Protein AF-A0A4Y2QAH7-F1 (afdb_monomer_lite)

Sequence (103 aa):
MAYLAGVKKEDLRSLCEDLGLTVTSKISVIGIRDLIINDTNCDEEFTREHLKSIIQNRKSDYEQRMKEIESERAFELEKLRLSQPQQSATAHGLVVEKPTIEI

Secondary structure (DSSP, 8-state):
-GGGTT--HHHHHHHHHHTT----TT--HHHHHHHHHH-TT--HHHHHHHHHHHHHHHHHHHHHHHHHHHHHHHHHHHHHHHHS------------PPPP---

pLDDT: mean 86.91, std 17.57, range [42.56, 98.5]

Radius of gyration: 32.19 Å; chains: 1; bounding box: 54×34×104 Å

Organism: Araneus ventricosus (NCBI:txid182803)

Foldseek 3Di:
DCLLPPDDLVLLVVLCVVVVHDDDPPDDSVRSVVSQVPPPVHDPVVSSVSSVVSVVVVVVVVVVVVVVVVVVVVVVVVVVVVPDPPPPPPPPDPDDDDDDDDD

Structure (mmCIF, N/CA/C/O backbone):
data_AF-A0A4Y2QAH7-F1
#
_entry.id   AF-A0A4Y2QAH7-F1
#
loop_
_atom_site.group_PDB
_atom_site.id
_atom_site.type_symbol
_atom_site.label_atom_id
_atom_site.label_alt_id
_atom_site.label_comp_id
_atom_site.label_asym_id
_atom_site.label_entity_id
_atom_site.label_seq_id
_atom_site.pdbx_PDB_ins_code
_atom_site.Cartn_x
_atom_site.Cartn_y
_atom_site.Cartn_z
_atom_site.occupancy
_atom_site.B_iso_or_equiv
_atom_site.auth_seq_id
_atom_site.auth_comp_id
_atom_site.auth_asym_id
_atom_site.auth_atom_id
_atom_site.pdbx_PDB_model_num
ATOM 1 N N . MET A 1 1 ? 15.695 4.881 -7.667 1.00 67.38 1 MET A N 1
ATOM 2 C CA . MET A 1 1 ? 14.527 5.719 -7.318 1.00 67.38 1 MET A CA 1
ATOM 3 C C . MET A 1 1 ? 14.381 5.900 -5.812 1.00 67.38 1 MET A C 1
ATOM 5 O O . MET A 1 1 ? 14.132 4.929 -5.107 1.00 67.38 1 MET A O 1
ATOM 9 N N . ALA A 1 2 ? 14.561 7.124 -5.299 1.00 85.44 2 ALA A N 1
ATOM 10 C CA . ALA A 1 2 ? 14.576 7.399 -3.853 1.00 85.44 2 ALA A CA 1
ATOM 11 C C . ALA A 1 2 ? 13.215 7.190 -3.155 1.00 85.44 2 ALA A C 1
ATOM 13 O O . ALA A 1 2 ? 13.180 6.873 -1.971 1.00 85.44 2 ALA A O 1
ATOM 14 N N . TYR A 1 3 ? 12.097 7.317 -3.879 1.00 92.31 3 TYR A N 1
ATOM 15 C CA . TYR A 1 3 ? 10.747 7.258 -3.298 1.00 92.31 3 TYR A CA 1
ATOM 16 C C . TYR A 1 3 ? 10.306 5.858 -2.845 1.00 92.31 3 TYR A C 1
ATOM 18 O O . TYR A 1 3 ? 9.364 5.737 -2.070 1.00 92.31 3 TYR A O 1
ATOM 26 N N . LEU A 1 4 ? 10.998 4.804 -3.286 1.00 95.31 4 LEU A N 1
ATOM 27 C CA . LEU A 1 4 ? 10.743 3.424 -2.855 1.00 95.31 4 LEU A CA 1
ATOM 28 C C . LEU A 1 4 ? 11.464 3.073 -1.540 1.00 95.31 4 LEU A C 1
ATOM 30 O O . LEU A 1 4 ? 11.216 2.018 -0.941 1.00 95.31 4 LEU A O 1
ATOM 34 N N . ALA A 1 5 ? 12.396 3.921 -1.095 1.00 94.50 5 ALA A N 1
ATOM 35 C CA . ALA A 1 5 ? 13.177 3.693 0.111 1.00 94.50 5 ALA A CA 1
ATOM 36 C C . ALA A 1 5 ? 12.290 3.789 1.362 1.00 94.50 5 ALA A C 1
ATOM 38 O O . ALA A 1 5 ? 11.459 4.680 1.490 1.00 94.50 5 ALA A O 1
ATOM 39 N N . GLY A 1 6 ? 12.453 2.846 2.292 1.00 94.00 6 GLY A N 1
ATOM 40 C CA . GLY A 1 6 ? 11.687 2.816 3.547 1.00 94.00 6 GLY A CA 1
ATOM 41 C C . GLY A 1 6 ? 10.205 2.436 3.414 1.00 94.00 6 GLY A C 1
ATOM 42 O O . GLY A 1 6 ? 9.547 2.236 4.430 1.00 94.00 6 GLY A O 1
ATOM 43 N N . VAL A 1 7 ? 9.684 2.273 2.195 1.00 97.06 7 VAL A N 1
ATOM 44 C CA . VAL A 1 7 ? 8.297 1.848 1.966 1.00 97.06 7 VAL A CA 1
ATOM 45 C C . VAL A 1 7 ? 8.091 0.415 2.457 1.00 97.06 7 VAL A C 1
ATOM 47 O O . VAL A 1 7 ? 8.976 -0.439 2.302 1.00 97.06 7 VAL A O 1
ATOM 50 N N . LYS A 1 8 ? 6.927 0.148 3.066 1.00 97.38 8 LYS A N 1
ATOM 51 C CA . LYS A 1 8 ? 6.607 -1.180 3.589 1.00 97.38 8 LYS A CA 1
ATOM 52 C C . LYS A 1 8 ? 6.460 -2.185 2.449 1.00 97.38 8 LYS A C 1
ATOM 54 O O . LYS A 1 8 ? 5.973 -1.868 1.368 1.00 97.38 8 LYS A O 1
ATOM 59 N N . LYS A 1 9 ? 6.833 -3.438 2.722 1.00 96.81 9 LYS A N 1
ATOM 60 C CA . LYS A 1 9 ? 6.753 -4.535 1.744 1.00 96.81 9 LYS A CA 1
ATOM 61 C C . LYS A 1 9 ? 5.329 -4.752 1.213 1.00 96.81 9 LYS A C 1
ATOM 63 O O . LYS A 1 9 ? 5.183 -5.095 0.049 1.00 96.81 9 LYS A O 1
ATOM 68 N N . GLU A 1 10 ? 4.315 -4.573 2.058 1.00 96.56 10 GLU A N 1
ATOM 69 C CA . GLU A 1 10 ? 2.900 -4.692 1.677 1.00 96.56 10 GLU A CA 1
ATOM 70 C C . GLU A 1 10 ? 2.486 -3.638 0.642 1.00 96.56 10 GLU A C 1
ATOM 72 O O . GLU A 1 10 ? 1.943 -4.009 -0.390 1.00 96.56 10 GLU A O 1
ATOM 77 N N . ASP A 1 11 ? 2.860 -2.368 0.836 1.00 98.19 11 ASP A N 1
ATOM 78 C CA . ASP A 1 11 ? 2.518 -1.289 -0.104 1.00 98.19 11 ASP A CA 1
ATOM 79 C C . ASP A 1 11 ? 3.191 -1.508 -1.464 1.00 98.19 11 ASP A C 1
ATOM 81 O O . ASP A 1 11 ? 2.589 -1.301 -2.511 1.00 98.19 11 ASP A O 1
ATOM 85 N N . LEU A 1 12 ? 4.446 -1.973 -1.449 1.00 97.25 12 LEU A N 1
ATOM 86 C CA . LEU A 1 12 ? 5.176 -2.302 -2.673 1.00 97.25 12 LEU A CA 1
ATOM 87 C C . LEU A 1 12 ? 4.567 -3.505 -3.405 1.00 97.25 12 LEU A C 1
ATOM 89 O O . LEU A 1 12 ? 4.639 -3.567 -4.626 1.00 97.25 12 LEU A O 1
ATOM 93 N N . ARG A 1 13 ? 3.976 -4.464 -2.679 1.00 97.19 13 ARG A N 1
ATOM 94 C CA . ARG A 1 13 ? 3.260 -5.587 -3.298 1.00 97.19 13 ARG A CA 1
ATOM 95 C C . ARG A 1 13 ? 1.985 -5.132 -3.984 1.00 97.19 13 ARG A C 1
ATOM 97 O O . ARG A 1 13 ? 1.777 -5.545 -5.115 1.00 97.19 13 ARG A O 1
ATOM 104 N N . SER A 1 14 ? 1.193 -4.290 -3.325 1.00 97.31 14 SER A N 1
ATOM 105 C CA . SER A 1 14 ? -0.010 -3.704 -3.924 1.00 97.31 14 SER A CA 1
ATOM 106 C C . SER A 1 14 ? 0.334 -2.913 -5.182 1.00 97.31 14 SER A C 1
ATOM 108 O O . SER A 1 14 ? -0.275 -3.123 -6.219 1.00 97.31 14 SER A O 1
ATOM 110 N N . LEU A 1 15 ? 1.399 -2.106 -5.134 1.00 96.88 15 LEU A N 1
ATOM 111 C CA . LEU A 1 15 ? 1.886 -1.403 -6.318 1.00 96.88 15 LEU A CA 1
ATOM 112 C C . LEU A 1 15 ? 2.257 -2.374 -7.449 1.00 96.88 15 LEU A C 1
ATOM 114 O O . LEU A 1 15 ? 1.869 -2.157 -8.587 1.00 96.88 15 LEU A O 1
ATOM 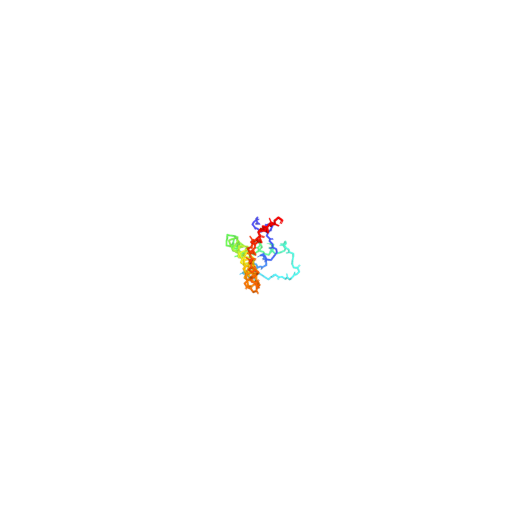118 N N . CYS A 1 16 ? 2.994 -3.450 -7.161 1.00 96.38 16 CYS A N 1
ATOM 119 C CA . CYS A 1 16 ? 3.314 -4.449 -8.180 1.00 96.38 16 CYS A CA 1
ATOM 120 C C . CYS A 1 16 ? 2.071 -5.133 -8.756 1.00 96.38 16 CYS A C 1
ATOM 122 O O . CYS A 1 16 ? 2.030 -5.352 -9.958 1.00 96.38 16 CYS A O 1
ATOM 124 N N . GLU A 1 17 ? 1.083 -5.465 -7.927 1.00 95.56 17 GLU A N 1
ATOM 125 C CA . GLU A 1 17 ? -0.185 -6.045 -8.377 1.00 95.56 17 GLU A CA 1
ATOM 126 C C . GLU A 1 17 ? -0.909 -5.106 -9.350 1.00 95.56 17 GLU A C 1
ATOM 128 O O . GLU A 1 17 ? -1.275 -5.534 -10.444 1.00 95.56 17 GLU A O 1
ATOM 133 N N . ASP A 1 18 ? -0.995 -3.817 -9.013 1.00 95.00 18 ASP A N 1
ATOM 134 C CA . ASP A 1 18 ? -1.613 -2.792 -9.860 1.00 95.00 18 ASP A CA 1
ATOM 135 C C . ASP A 1 18 ? -0.836 -2.553 -11.167 1.00 95.00 18 ASP A C 1
ATOM 137 O O . ASP A 1 18 ? -1.429 -2.271 -12.208 1.00 95.00 18 ASP A O 1
ATOM 141 N N . LEU A 1 19 ? 0.492 -2.708 -11.136 1.00 93.50 19 LEU A N 1
ATOM 142 C CA . LEU A 1 19 ? 1.362 -2.642 -12.316 1.00 93.50 19 LEU A CA 1
ATOM 143 C C . LEU A 1 19 ? 1.393 -3.956 -13.124 1.00 93.50 19 LEU A C 1
ATOM 145 O O . LEU A 1 19 ? 2.075 -4.034 -14.144 1.00 93.50 19 LEU A O 1
ATOM 149 N N . GLY A 1 20 ? 0.705 -5.015 -12.683 1.00 94.00 20 GLY A N 1
ATOM 150 C CA . GLY A 1 20 ? 0.744 -6.332 -13.332 1.00 94.00 20 GLY A CA 1
ATOM 151 C C . GLY A 1 20 ? 2.073 -7.087 -13.161 1.00 94.00 20 GLY A C 1
ATOM 152 O O . GLY A 1 20 ? 2.340 -8.064 -13.864 1.00 94.00 20 GLY A O 1
ATOM 153 N N . LEU A 1 21 ? 2.915 -6.668 -12.216 1.00 94.25 21 LEU A N 1
ATOM 154 C CA . LEU A 1 21 ? 4.184 -7.304 -11.879 1.00 94.25 21 LEU A CA 1
ATOM 155 C C . LEU A 1 21 ? 3.959 -8.474 -10.914 1.00 94.25 21 LEU A C 1
ATOM 157 O O . LEU A 1 21 ? 3.426 -8.332 -9.813 1.00 94.25 21 LEU A O 1
ATOM 161 N N . THR A 1 22 ? 4.435 -9.660 -11.292 1.00 93.50 22 THR A N 1
ATOM 162 C CA . THR A 1 22 ? 4.284 -10.856 -10.454 1.00 93.50 22 THR A CA 1
ATOM 163 C C . THR A 1 22 ? 5.240 -10.827 -9.262 1.00 93.50 22 THR A C 1
ATOM 165 O O . THR A 1 22 ? 6.460 -10.907 -9.412 1.00 93.50 22 THR A O 1
ATOM 168 N N . VAL A 1 23 ? 4.679 -10.813 -8.052 1.00 95.00 23 VAL A N 1
ATOM 169 C CA . VAL A 1 23 ? 5.432 -10.882 -6.796 1.00 95.00 23 VAL A CA 1
ATOM 170 C C . VAL A 1 23 ? 5.137 -12.190 -6.063 1.00 95.00 23 VAL A C 1
ATOM 172 O O . VAL A 1 23 ? 4.038 -12.427 -5.572 1.00 95.00 23 VAL A O 1
ATOM 175 N N . THR A 1 24 ? 6.158 -13.033 -5.903 1.00 93.00 24 THR A N 1
ATOM 176 C CA . THR A 1 24 ? 6.030 -14.280 -5.132 1.00 93.00 24 THR A CA 1
ATOM 177 C C . THR A 1 24 ? 6.122 -14.041 -3.619 1.00 93.00 24 THR A C 1
ATOM 179 O O . THR A 1 24 ? 6.647 -13.034 -3.134 1.00 93.00 24 THR A O 1
ATOM 182 N N . SER A 1 25 ? 5.649 -14.996 -2.814 1.00 89.81 25 SER A N 1
ATOM 183 C CA . SER A 1 25 ? 5.686 -14.887 -1.347 1.00 89.81 25 SER A CA 1
ATOM 184 C C . SER A 1 25 ? 7.112 -14.757 -0.780 1.00 89.81 25 SER A C 1
ATOM 186 O O . SER A 1 25 ? 7.306 -14.040 0.207 1.00 89.81 25 SER A O 1
ATOM 188 N N . LYS A 1 26 ? 8.102 -15.377 -1.440 1.00 93.75 26 LYS A N 1
ATOM 189 C CA . LYS A 1 26 ? 9.512 -15.462 -1.015 1.00 93.75 26 LYS A CA 1
ATOM 190 C C . LYS A 1 26 ? 10.376 -14.259 -1.404 1.00 93.75 26 LYS A C 1
ATOM 192 O O . LYS A 1 26 ? 11.462 -14.114 -0.852 1.00 93.75 26 LYS A O 1
ATOM 197 N N . ILE A 1 27 ? 9.927 -13.400 -2.323 1.00 95.94 27 ILE A N 1
ATOM 198 C CA . ILE A 1 27 ? 10.740 -12.261 -2.772 1.00 95.94 27 ILE A CA 1
ATOM 199 C C . ILE A 1 27 ? 11.040 -11.304 -1.605 1.00 95.94 27 ILE A C 1
ATOM 201 O O . ILE A 1 27 ? 10.199 -11.091 -0.722 1.00 95.94 27 ILE A O 1
ATOM 205 N N . SER A 1 28 ? 12.239 -10.726 -1.581 1.00 96.75 28 SER A N 1
ATOM 206 C CA . SER A 1 28 ? 12.637 -9.729 -0.583 1.00 96.75 28 SER A CA 1
ATOM 207 C C . SER A 1 28 ? 12.071 -8.345 -0.927 1.00 96.75 28 SER A C 1
ATOM 209 O O . SER A 1 28 ? 11.654 -8.097 -2.053 1.00 96.75 28 SER A O 1
ATOM 211 N N . VAL A 1 29 ? 12.065 -7.417 0.036 1.00 96.44 29 VAL A N 1
ATOM 212 C CA . VAL A 1 29 ? 11.669 -6.019 -0.232 1.00 96.44 29 VAL A CA 1
ATOM 213 C C . VAL A 1 29 ? 12.576 -5.358 -1.273 1.00 96.44 29 VAL A C 1
ATOM 215 O O . VAL A 1 29 ? 12.097 -4.586 -2.093 1.00 96.44 29 VAL A O 1
ATOM 218 N N . ILE A 1 30 ? 13.870 -5.697 -1.267 1.00 95.75 30 ILE A N 1
ATOM 219 C CA . ILE A 1 30 ? 14.843 -5.211 -2.250 1.00 95.75 30 ILE A CA 1
ATOM 220 C C . ILE A 1 30 ? 14.476 -5.749 -3.635 1.00 95.75 30 ILE A C 1
ATOM 222 O O . ILE A 1 30 ? 14.313 -4.958 -4.551 1.00 95.75 30 ILE A O 1
ATOM 226 N N . GLY A 1 31 ? 14.198 -7.052 -3.756 1.00 96.19 31 GLY A N 1
ATOM 227 C CA . GLY A 1 31 ? 13.799 -7.646 -5.035 1.00 96.19 31 GLY A CA 1
ATOM 228 C C . GLY A 1 31 ? 12.504 -7.060 -5.610 1.00 96.19 31 GLY A C 1
ATOM 229 O O . GLY A 1 31 ? 12.388 -6.923 -6.819 1.00 96.19 31 GLY A O 1
ATOM 230 N N . ILE A 1 32 ? 11.545 -6.659 -4.766 1.00 96.81 32 ILE A N 1
ATOM 231 C CA . ILE A 1 32 ? 10.336 -5.957 -5.237 1.00 96.81 32 ILE A CA 1
ATOM 232 C C . ILE A 1 32 ? 10.688 -4.571 -5.788 1.00 96.81 32 ILE A C 1
ATOM 234 O O . ILE A 1 32 ? 10.194 -4.188 -6.843 1.00 96.81 32 ILE A O 1
ATOM 238 N N . ARG A 1 33 ? 11.563 -3.821 -5.103 1.00 95.75 33 ARG A N 1
ATOM 239 C CA . ARG A 1 33 ? 12.028 -2.515 -5.598 1.00 95.75 33 ARG A CA 1
ATOM 240 C C . ARG A 1 33 ? 12.745 -2.659 -6.934 1.00 95.75 33 ARG A C 1
ATOM 242 O O . ARG A 1 33 ? 12.505 -1.853 -7.824 1.00 95.75 33 ARG A O 1
ATOM 249 N N . ASP A 1 34 ? 13.571 -3.690 -7.072 1.00 94.62 34 ASP A N 1
ATOM 250 C CA . ASP A 1 34 ? 14.295 -3.960 -8.310 1.00 94.62 34 ASP A CA 1
ATOM 251 C C . ASP A 1 34 ? 13.337 -4.295 -9.459 1.00 94.62 34 ASP A C 1
ATOM 253 O O . ASP A 1 34 ? 13.544 -3.810 -10.565 1.00 94.62 34 ASP A O 1
ATOM 257 N N . LEU A 1 35 ? 12.259 -5.053 -9.215 1.00 94.69 35 LEU A N 1
ATOM 258 C CA . LEU A 1 35 ? 11.227 -5.304 -10.232 1.00 94.69 35 LEU A CA 1
ATOM 259 C C . LEU A 1 35 ? 10.595 -4.005 -10.742 1.00 94.69 35 LEU A C 1
ATOM 261 O O . LEU A 1 35 ? 10.471 -3.828 -11.946 1.00 94.69 35 LEU A O 1
ATOM 265 N N . ILE A 1 36 ? 10.240 -3.092 -9.834 1.00 94.12 36 ILE A N 1
ATOM 266 C CA . ILE A 1 36 ? 9.610 -1.812 -10.190 1.00 94.12 36 ILE A CA 1
ATOM 267 C C . ILE A 1 36 ? 10.588 -0.908 -10.953 1.00 94.12 36 ILE A C 1
ATOM 269 O O . ILE A 1 36 ? 10.204 -0.262 -11.918 1.00 94.12 36 ILE A O 1
ATOM 273 N N . ILE A 1 37 ? 11.853 -0.848 -10.521 1.00 91.56 37 ILE A N 1
ATOM 274 C CA . ILE A 1 37 ? 12.879 0.007 -11.142 1.00 91.56 37 ILE A CA 1
ATOM 275 C C . ILE A 1 37 ? 13.264 -0.499 -12.536 1.00 91.56 37 ILE A C 1
ATOM 277 O O . ILE A 1 37 ? 13.578 0.308 -13.407 1.00 91.56 37 ILE A O 1
ATOM 281 N N . ASN A 1 38 ? 13.281 -1.818 -12.728 1.00 91.81 38 ASN A N 1
ATOM 282 C CA . ASN A 1 38 ? 13.699 -2.434 -13.985 1.00 91.81 38 ASN A CA 1
ATOM 283 C C . ASN A 1 38 ? 12.557 -2.577 -14.998 1.00 91.81 38 ASN A C 1
ATOM 285 O O . ASN A 1 38 ? 12.817 -2.982 -16.131 1.00 91.81 38 ASN A O 1
ATOM 289 N N . ASP A 1 39 ? 11.314 -2.266 -14.625 1.00 89.56 39 ASP A N 1
ATOM 290 C CA . ASP A 1 39 ? 10.218 -2.217 -15.584 1.00 89.56 39 ASP A CA 1
ATOM 291 C C . ASP A 1 39 ? 10.338 -0.967 -16.463 1.00 89.56 39 ASP A C 1
ATOM 293 O O . ASP A 1 39 ? 10.129 0.164 -16.032 1.00 89.56 39 ASP A O 1
ATOM 297 N N . THR A 1 40 ? 10.684 -1.175 -17.730 1.00 78.19 40 THR A N 1
ATOM 298 C CA . THR A 1 40 ? 10.877 -0.100 -18.710 1.00 78.19 40 THR A CA 1
ATOM 299 C C . THR A 1 40 ? 9.576 0.575 -19.132 1.00 78.19 40 THR A C 1
ATOM 301 O O . THR A 1 40 ? 9.625 1.616 -19.780 1.00 78.19 40 THR A O 1
ATOM 304 N N . ASN A 1 41 ? 8.424 -0.012 -18.798 1.00 82.62 41 ASN A N 1
ATOM 305 C CA . ASN A 1 41 ? 7.109 0.572 -19.070 1.00 82.62 41 ASN A CA 1
ATOM 306 C C . ASN A 1 41 ? 6.613 1.466 -17.920 1.00 82.62 41 ASN A C 1
ATOM 308 O O . ASN A 1 41 ? 5.543 2.063 -18.018 1.00 82.62 41 ASN A O 1
ATOM 312 N N . CYS A 1 42 ? 7.380 1.544 -16.833 1.00 79.06 42 CYS A N 1
ATOM 313 C CA . CYS A 1 42 ? 7.013 2.207 -15.594 1.00 79.06 42 CYS A CA 1
ATOM 314 C C . CYS A 1 42 ? 7.318 3.712 -15.672 1.00 79.06 42 CYS A C 1
ATOM 316 O O . CYS A 1 42 ? 8.477 4.130 -15.645 1.00 79.06 42 CYS A O 1
ATOM 318 N N . ASP A 1 43 ? 6.275 4.541 -15.760 1.00 89.62 43 ASP A N 1
ATOM 319 C CA . ASP A 1 43 ? 6.399 5.992 -15.595 1.00 89.62 43 ASP A CA 1
ATOM 320 C C . ASP A 1 43 ? 6.695 6.318 -14.118 1.00 89.62 43 ASP A C 1
ATOM 322 O O . ASP A 1 43 ? 5.967 5.904 -13.207 1.00 89.62 43 ASP A O 1
ATOM 326 N N . GLU A 1 44 ? 7.793 7.038 -13.861 1.00 91.25 44 GLU A N 1
ATOM 327 C CA . GLU A 1 44 ? 8.258 7.299 -12.496 1.00 91.25 44 GLU A CA 1
ATOM 328 C C . GLU A 1 44 ? 7.294 8.191 -11.699 1.00 91.25 44 GLU A C 1
ATOM 330 O O . GLU A 1 44 ? 7.105 7.972 -10.497 1.00 91.25 44 GLU A O 1
ATOM 335 N N . GLU A 1 45 ? 6.702 9.200 -12.339 1.00 93.31 45 GLU A N 1
ATOM 336 C CA . GLU A 1 45 ? 5.778 10.129 -11.688 1.00 93.31 45 GLU A CA 1
ATOM 337 C C . GLU A 1 45 ? 4.478 9.409 -11.344 1.00 93.31 45 GLU A C 1
ATOM 339 O O . GLU A 1 45 ? 4.051 9.433 -10.186 1.00 93.31 45 GLU A O 1
ATOM 344 N N . PHE A 1 46 ? 3.922 8.670 -12.305 1.00 92.12 46 PHE A N 1
ATOM 345 C CA . PHE A 1 46 ? 2.743 7.838 -12.095 1.00 92.12 46 PHE A CA 1
ATOM 346 C C . PHE A 1 46 ? 2.948 6.862 -10.932 1.00 92.12 46 PHE A C 1
ATOM 348 O O . PHE A 1 46 ? 2.149 6.811 -9.998 1.00 92.12 46 PHE A O 1
ATOM 355 N N . THR A 1 47 ? 4.062 6.133 -10.937 1.00 94.38 47 THR A N 1
ATOM 356 C CA . THR A 1 47 ? 4.362 5.108 -9.927 1.00 94.38 47 THR A CA 1
ATOM 357 C C . THR A 1 47 ? 4.527 5.706 -8.537 1.00 94.38 47 THR A C 1
ATOM 359 O O . THR A 1 47 ? 4.093 5.132 -7.535 1.00 94.38 47 THR A O 1
ATOM 362 N N . ARG A 1 48 ? 5.134 6.891 -8.456 1.00 95.56 48 ARG A N 1
ATOM 363 C CA 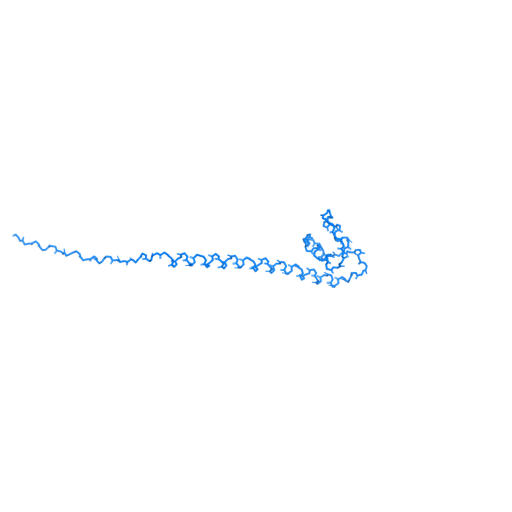. ARG A 1 48 ? 5.293 7.629 -7.206 1.00 95.56 48 ARG A CA 1
ATOM 364 C C . ARG A 1 48 ? 3.952 8.101 -6.651 1.00 95.56 48 ARG A C 1
ATOM 366 O O . ARG A 1 48 ? 3.718 7.925 -5.455 1.00 95.56 48 ARG A O 1
ATOM 373 N N . GLU A 1 49 ? 3.096 8.701 -7.475 1.00 96.94 49 GLU A N 1
ATOM 374 C CA . GLU A 1 49 ? 1.781 9.176 -7.029 1.00 96.94 49 GLU A CA 1
ATOM 375 C C . GLU A 1 49 ? 0.848 8.014 -6.674 1.00 96.94 49 GLU A C 1
ATOM 377 O O . GLU A 1 49 ? 0.173 8.056 -5.642 1.00 96.94 49 GLU A O 1
ATOM 382 N N . HIS A 1 50 ? 0.890 6.923 -7.441 1.00 96.94 50 HIS A N 1
ATOM 383 C CA . HIS A 1 50 ? 0.125 5.715 -7.142 1.00 96.94 50 HIS A CA 1
ATOM 384 C C . HIS A 1 50 ? 0.537 5.104 -5.798 1.00 96.94 50 HIS A C 1
ATOM 386 O O . HIS A 1 50 ? -0.301 4.814 -4.942 1.00 96.94 50 HIS A O 1
ATOM 392 N N . LEU A 1 51 ? 1.845 5.022 -5.533 1.00 97.62 51 LEU A N 1
ATOM 393 C CA . LEU A 1 51 ? 2.357 4.541 -4.251 1.00 97.62 51 LEU A CA 1
ATOM 394 C C . LEU A 1 51 ? 1.943 5.427 -3.071 1.00 97.62 51 LEU A C 1
ATOM 396 O O . LEU A 1 51 ? 1.640 4.916 -1.989 1.00 97.62 51 LEU A O 1
ATOM 400 N N . LYS A 1 52 ? 1.911 6.753 -3.257 1.00 98.06 52 LYS A N 1
ATOM 401 C CA . LYS A 1 52 ? 1.391 7.671 -2.233 1.00 98.06 52 LYS A CA 1
ATOM 402 C C . LYS A 1 52 ? -0.073 7.369 -1.921 1.00 98.06 52 LYS A C 1
ATOM 404 O O . LYS A 1 52 ? -0.419 7.314 -0.740 1.00 98.06 52 LYS A O 1
ATOM 409 N N . SER A 1 53 ? -0.897 7.132 -2.944 1.00 98.31 53 SER A N 1
ATOM 410 C CA . SER A 1 53 ? -2.308 6.774 -2.769 1.00 98.31 53 SER A CA 1
ATOM 411 C C . SER A 1 53 ? -2.469 5.468 -1.987 1.00 98.31 53 SER A C 1
ATOM 413 O O . SER A 1 53 ? -3.176 5.450 -0.983 1.00 98.31 53 SER A O 1
ATOM 415 N N . ILE A 1 54 ? -1.726 4.413 -2.341 1.00 98.50 54 ILE A N 1
ATOM 416 C CA . ILE A 1 54 ? -1.729 3.130 -1.611 1.00 98.50 54 ILE A CA 1
ATOM 417 C C . ILE A 1 54 ? -1.402 3.337 -0.123 1.00 98.50 54 ILE A C 1
ATOM 419 O O . ILE A 1 54 ? -2.121 2.870 0.764 1.00 98.50 54 ILE A O 1
ATOM 423 N N . ILE A 1 55 ? -0.329 4.082 0.169 1.00 98.50 55 ILE A N 1
ATOM 424 C CA . ILE A 1 55 ? 0.102 4.356 1.546 1.00 98.50 55 ILE A CA 1
ATOM 425 C C . ILE A 1 55 ? -0.965 5.141 2.314 1.00 98.50 55 ILE A C 1
ATOM 427 O O . ILE A 1 55 ? -1.183 4.866 3.499 1.00 98.50 55 ILE A O 1
ATOM 431 N N . GLN A 1 56 ? -1.586 6.130 1.668 1.00 98.50 56 GLN A N 1
ATOM 432 C CA . GLN A 1 56 ? -2.638 6.953 2.256 1.00 98.50 56 GLN A CA 1
ATOM 433 C C . GLN A 1 56 ? -3.895 6.129 2.540 1.00 98.50 56 GLN A C 1
ATOM 435 O O . GLN A 1 56 ? -4.402 6.198 3.658 1.00 98.50 56 GLN A O 1
ATOM 440 N N . ASN A 1 57 ? -4.345 5.310 1.590 1.00 98.19 57 ASN A N 1
ATOM 441 C CA . ASN A 1 57 ? -5.527 4.463 1.745 1.00 98.19 57 ASN A CA 1
ATOM 442 C C . ASN A 1 57 ? -5.352 3.500 2.921 1.00 98.19 57 ASN A C 1
ATOM 444 O O . ASN A 1 57 ? -6.172 3.499 3.830 1.00 98.19 57 ASN A O 1
ATOM 448 N N . ARG A 1 58 ? -4.210 2.804 3.017 1.00 97.94 58 ARG A N 1
ATOM 449 C CA . ARG A 1 58 ? -3.931 1.920 4.163 1.00 97.94 58 ARG A CA 1
ATOM 450 C C . ARG A 1 58 ? -3.989 2.656 5.509 1.00 97.94 58 ARG A C 1
ATOM 452 O O . ARG A 1 58 ? -4.449 2.096 6.503 1.00 97.94 58 ARG A O 1
ATOM 459 N N . LYS A 1 59 ? -3.467 3.886 5.579 1.00 97.88 59 LYS A N 1
ATOM 460 C CA . LYS A 1 59 ? -3.529 4.696 6.809 1.00 97.88 59 LYS A CA 1
ATOM 461 C C . LYS A 1 59 ? -4.970 5.079 7.141 1.00 97.88 59 LYS A C 1
ATOM 463 O O . LYS A 1 59 ? -5.378 4.902 8.283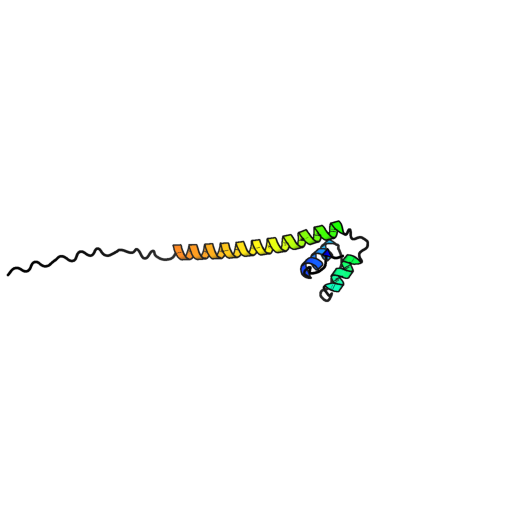 1.00 97.88 59 LYS A O 1
ATOM 468 N N . SER A 1 60 ? -5.722 5.536 6.141 1.00 98.38 60 SER A N 1
ATOM 469 C CA . SER A 1 60 ? -7.137 5.883 6.275 1.00 98.38 60 SER A CA 1
ATOM 470 C C . SER A 1 60 ? -7.965 4.691 6.759 1.00 98.38 60 SER A C 1
ATOM 472 O O . SER A 1 60 ? -8.712 4.825 7.723 1.00 98.38 60 SER A O 1
ATOM 474 N N . ASP A 1 61 ? -7.777 3.511 6.168 1.00 97.81 61 ASP A N 1
ATOM 475 C CA . ASP A 1 61 ? -8.491 2.288 6.549 1.00 97.81 61 ASP A CA 1
ATOM 476 C C . ASP A 1 61 ? -8.204 1.888 8.000 1.00 97.81 61 ASP A C 1
ATOM 478 O O . ASP A 1 61 ? -9.105 1.499 8.746 1.00 97.81 61 ASP A O 1
ATOM 482 N N . TYR A 1 62 ? -6.942 2.005 8.428 1.00 97.56 62 TYR A N 1
ATOM 483 C CA . TYR A 1 62 ? -6.559 1.743 9.812 1.00 97.56 62 TYR A CA 1
ATOM 484 C C . TYR A 1 62 ? -7.211 2.741 10.776 1.00 97.56 62 TYR A C 1
ATOM 486 O O . TYR A 1 62 ? -7.782 2.339 11.787 1.00 97.56 62 TYR A O 1
ATOM 494 N N . GLU A 1 63 ? -7.153 4.037 10.466 1.00 98.31 63 GLU A N 1
ATOM 495 C CA . GLU A 1 63 ? -7.775 5.085 11.280 1.00 98.31 63 GLU A CA 1
ATOM 496 C C . GLU A 1 63 ? -9.293 4.914 11.372 1.00 98.31 63 GLU A C 1
ATOM 498 O O . GLU A 1 63 ? -9.862 5.038 12.457 1.00 98.31 63 GLU A O 1
ATOM 503 N N . GLN A 1 64 ? -9.952 4.590 10.258 1.00 98.38 64 GLN A N 1
ATOM 504 C CA . GLN A 1 64 ? -11.385 4.331 10.221 1.00 98.38 64 GLN A CA 1
ATOM 505 C C . GLN A 1 64 ? -11.748 3.120 11.083 1.00 98.38 64 GLN A C 1
ATOM 507 O O . GLN A 1 64 ? -12.616 3.232 11.947 1.00 98.38 64 GLN A O 1
ATOM 512 N N . ARG A 1 65 ? -11.036 1.998 10.930 1.00 98.12 65 ARG A N 1
ATOM 513 C CA . ARG A 1 65 ? -11.264 0.800 11.749 1.00 98.12 65 ARG A CA 1
ATOM 514 C C . ARG A 1 65 ? -11.076 1.085 13.242 1.00 98.12 65 ARG A C 1
ATOM 516 O O . ARG A 1 65 ? -11.827 0.574 14.066 1.00 98.12 65 ARG A O 1
ATOM 523 N N . MET A 1 66 ? -10.097 1.912 13.608 1.00 98.25 66 MET A N 1
ATOM 524 C CA . MET A 1 66 ? -9.897 2.309 15.005 1.00 98.25 66 MET A CA 1
ATOM 525 C C . MET A 1 66 ? -11.055 3.155 15.545 1.00 98.25 66 MET A C 1
ATOM 527 O O . MET A 1 66 ? -11.488 2.920 16.673 1.00 98.25 66 MET A O 1
ATOM 531 N N . LYS A 1 67 ? -11.590 4.087 14.745 1.00 98.12 67 LYS A N 1
ATOM 532 C CA . LYS A 1 67 ? -12.779 4.875 15.112 1.00 98.12 67 LYS A CA 1
ATOM 533 C C . LYS A 1 67 ? -14.018 3.997 15.275 1.00 98.12 67 LYS A C 1
ATOM 535 O O . LYS A 1 67 ? -14.776 4.198 16.217 1.00 98.12 67 LYS A O 1
ATOM 540 N N . GLU A 1 68 ? -14.210 3.018 14.393 1.00 98.19 68 GLU A N 1
ATOM 541 C CA . GLU A 1 68 ? -15.317 2.059 14.484 1.00 98.19 68 GLU A CA 1
ATOM 542 C C . GLU A 1 68 ? -15.245 1.272 15.802 1.00 98.19 68 GLU A C 1
ATOM 544 O O . GLU A 1 68 ? -16.215 1.265 16.560 1.00 98.19 68 GLU A O 1
ATOM 549 N N . ILE A 1 69 ? -14.070 0.733 16.148 1.00 98.12 69 ILE A N 1
ATOM 550 C CA . ILE A 1 69 ? -13.841 0.021 17.418 1.00 98.12 69 ILE A CA 1
ATOM 551 C C . ILE A 1 69 ? -14.106 0.923 18.633 1.00 98.12 69 ILE A C 1
ATOM 553 O O . ILE A 1 69 ? -14.703 0.487 19.618 1.00 98.12 69 ILE A O 1
ATOM 557 N N . GLU A 1 70 ? -13.648 2.175 18.605 1.00 98.19 70 GLU A N 1
ATOM 558 C CA . GLU A 1 70 ? -13.884 3.121 19.700 1.00 98.19 70 GLU A CA 1
ATOM 559 C C . GLU A 1 70 ? -15.373 3.464 19.842 1.00 98.19 70 GLU A C 1
ATOM 561 O O . GLU A 1 70 ? -15.895 3.484 20.958 1.00 98.19 70 GLU A O 1
ATOM 566 N N . SER A 1 71 ? -16.070 3.663 18.721 1.00 98.00 71 SER A N 1
ATOM 567 C CA . SER A 1 71 ? -17.505 3.951 18.709 1.00 98.00 71 SER A CA 1
ATOM 568 C C . SER A 1 71 ? -18.338 2.790 19.256 1.00 98.00 71 SER A C 1
ATOM 570 O O . SER A 1 71 ? -19.256 3.017 20.045 1.00 98.00 71 SER A O 1
ATOM 572 N N . GLU A 1 72 ? -17.978 1.550 18.917 1.00 98.25 72 GLU A N 1
ATOM 573 C CA . GLU A 1 72 ? -18.642 0.346 19.417 1.00 98.25 72 GLU A CA 1
ATOM 574 C C . GLU A 1 72 ? -18.454 0.212 20.932 1.00 98.25 72 GLU A C 1
ATOM 576 O O . GLU A 1 72 ? -19.425 0.050 21.671 1.00 98.25 72 GLU A O 1
ATOM 581 N N . ARG A 1 73 ? -17.225 0.415 21.426 1.00 98.12 73 ARG A N 1
ATOM 582 C CA . ARG A 1 73 ? -16.932 0.419 22.870 1.00 98.12 73 ARG A CA 1
ATOM 583 C C . ARG A 1 73 ? -17.690 1.511 23.619 1.00 98.12 73 ARG A C 1
ATOM 585 O O . ARG A 1 73 ? -18.195 1.264 24.713 1.00 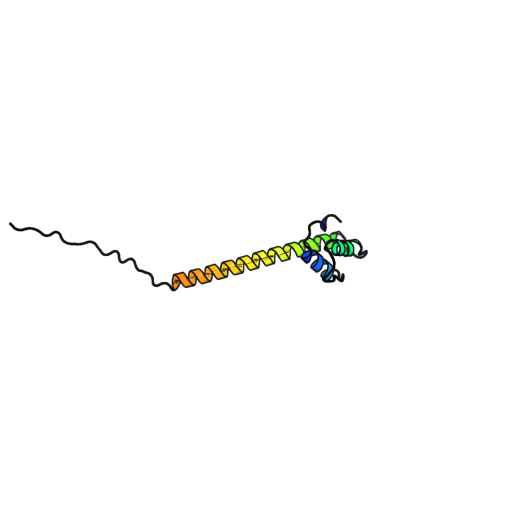98.12 73 ARG A O 1
ATOM 592 N N . ALA A 1 74 ? -17.763 2.717 23.056 1.00 98.12 74 ALA A N 1
ATOM 593 C CA . ALA A 1 74 ? -18.502 3.825 23.654 1.00 98.12 74 ALA A CA 1
ATOM 594 C C . ALA A 1 74 ? -20.005 3.515 23.730 1.00 98.12 74 ALA A C 1
ATOM 596 O O . ALA A 1 74 ? -20.634 3.751 24.763 1.00 98.12 74 ALA A O 1
ATOM 597 N N . PHE A 1 75 ? -20.563 2.931 22.668 1.00 98.12 75 PHE A N 1
ATOM 598 C CA . PHE A 1 75 ? -21.957 2.505 22.623 1.00 98.12 75 PHE A CA 1
ATOM 599 C C . PHE A 1 75 ? -22.266 1.409 23.654 1.00 98.12 75 PHE A C 1
ATOM 601 O O . PHE A 1 75 ? -23.251 1.510 24.387 1.00 98.12 75 PHE A O 1
ATOM 608 N N . GLU A 1 76 ? -21.419 0.383 23.765 1.00 97.69 76 GLU A N 1
ATOM 609 C CA . GLU A 1 76 ? -21.580 -0.678 24.765 1.00 97.69 76 GLU A CA 1
ATOM 610 C C . GLU A 1 76 ? -21.505 -0.143 26.200 1.00 97.69 76 GLU A C 1
ATOM 612 O O . GLU A 1 76 ? -22.310 -0.531 27.053 1.00 97.69 76 GLU A O 1
ATOM 617 N N . LEU A 1 77 ? -20.577 0.781 26.467 1.00 97.25 77 LEU A N 1
ATOM 618 C CA . LEU A 1 77 ? -20.434 1.399 27.780 1.00 97.25 77 LEU A CA 1
ATOM 619 C C . LEU A 1 77 ? -21.672 2.225 28.149 1.00 97.25 77 LEU A C 1
ATOM 621 O O . LEU A 1 77 ? -22.156 2.128 29.276 1.00 97.25 77 LEU A O 1
ATOM 625 N N . GLU A 1 78 ? -22.215 2.997 27.207 1.00 96.75 78 GLU A N 1
ATOM 626 C CA . GLU A 1 78 ? -23.437 3.777 27.428 1.00 96.75 78 GLU A CA 1
ATOM 627 C C . GLU A 1 78 ? -24.647 2.869 27.673 1.00 96.75 78 GLU A C 1
ATOM 629 O O . GLU A 1 78 ? -25.413 3.080 28.615 1.00 96.75 78 GLU A O 1
ATOM 634 N N . LYS A 1 79 ? -24.777 1.783 26.902 1.00 96.94 79 LYS A N 1
ATOM 635 C CA . LYS A 1 79 ? -25.814 0.770 27.130 1.00 96.94 79 LYS A CA 1
ATOM 636 C C . LYS A 1 79 ? -25.726 0.184 28.541 1.00 96.94 79 LYS A C 1
ATOM 638 O O . LYS A 1 79 ? -26.753 0.038 29.205 1.00 96.94 79 LYS A O 1
ATOM 643 N N . LEU A 1 80 ? -24.516 -0.121 29.018 1.00 96.19 80 LEU A N 1
ATOM 644 C CA . LEU A 1 80 ? -24.310 -0.616 30.378 1.00 96.19 80 LEU A CA 1
ATOM 645 C C . LEU A 1 80 ? -24.723 0.432 31.421 1.00 96.19 80 LEU A C 1
ATOM 647 O O . LEU A 1 80 ? -25.452 0.087 32.351 1.00 96.19 80 LEU A O 1
ATOM 651 N N . ARG A 1 81 ? -24.331 1.702 31.243 1.00 95.06 81 ARG A N 1
ATOM 652 C CA . ARG A 1 81 ? -24.714 2.809 32.140 1.00 95.06 81 ARG A CA 1
ATOM 653 C C . ARG A 1 81 ? -26.228 2.963 32.257 1.00 95.06 81 ARG A C 1
ATOM 655 O O . ARG A 1 81 ? -26.727 3.108 33.368 1.00 95.06 81 ARG A O 1
ATOM 662 N N . LEU A 1 82 ? -26.952 2.894 31.141 1.00 94.81 82 LEU A N 1
ATOM 663 C CA . LEU A 1 82 ? -28.415 2.995 31.123 1.00 94.81 82 LEU A CA 1
ATOM 664 C C . LEU A 1 82 ? -29.110 1.765 31.726 1.00 94.81 82 LEU A C 1
ATOM 666 O O . LEU A 1 82 ? -30.205 1.883 32.267 1.00 94.81 82 LEU A O 1
ATOM 670 N N . SER A 1 83 ? -28.486 0.586 31.641 1.00 90.31 83 SER A N 1
ATOM 671 C CA . SER A 1 83 ? -29.030 -0.657 32.207 1.00 90.31 83 SER A CA 1
ATOM 672 C C . SER A 1 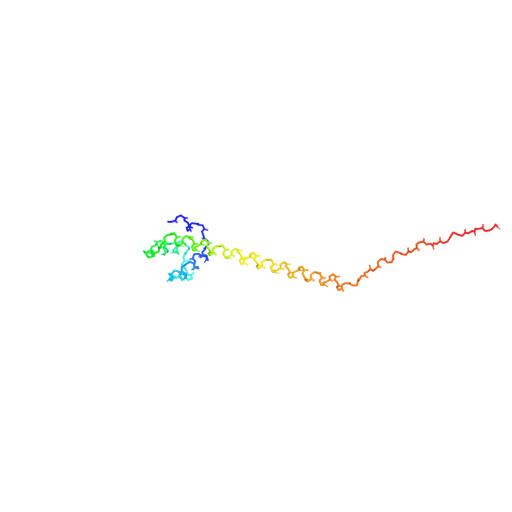83 ? -28.804 -0.816 33.715 1.00 90.31 83 SER A C 1
ATOM 674 O O . SER A 1 83 ? -29.421 -1.681 34.338 1.00 90.31 83 SER A O 1
ATOM 676 N N . GLN A 1 84 ? -27.933 -0.000 34.319 1.00 87.88 84 GLN A N 1
ATOM 677 C CA . GLN A 1 84 ? -27.751 0.005 35.766 1.00 87.88 84 GLN A CA 1
ATOM 678 C C . GLN A 1 84 ? -28.968 0.664 36.431 1.00 87.88 84 GLN A C 1
ATOM 680 O O . GLN A 1 84 ? -29.337 1.779 36.052 1.00 87.88 84 GLN A O 1
ATOM 685 N N . PRO A 1 85 ? -29.588 0.025 37.443 1.00 77.88 85 PRO A N 1
ATOM 686 C CA . PRO A 1 85 ? -30.611 0.683 38.240 1.00 77.88 85 PRO A CA 1
ATOM 687 C C . PRO A 1 85 ? -30.015 1.970 38.806 1.00 77.88 85 PRO A C 1
ATOM 68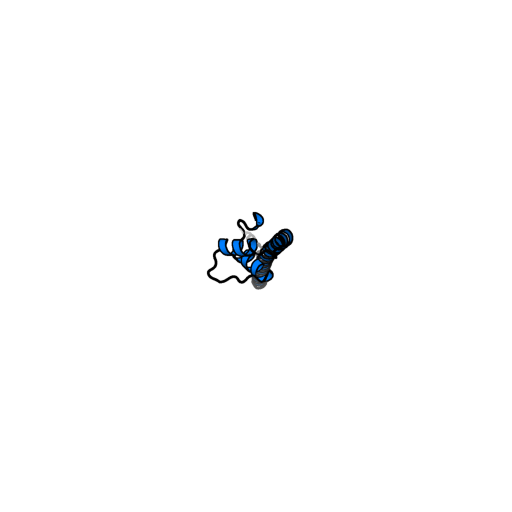9 O O . PRO A 1 85 ? -28.972 1.925 39.464 1.00 77.88 85 PRO A O 1
ATOM 692 N N . GLN A 1 86 ? -30.654 3.111 38.541 1.00 66.81 86 GLN A N 1
ATOM 693 C CA . GLN A 1 86 ? -30.318 4.363 39.209 1.00 66.81 86 GLN A CA 1
ATOM 694 C C . GLN A 1 86 ? -30.411 4.088 40.713 1.00 66.81 86 GLN A C 1
ATOM 696 O O . GLN A 1 86 ? -31.511 3.933 41.243 1.00 66.81 86 GLN A O 1
ATOM 701 N N . GLN A 1 87 ? -29.276 3.987 41.410 1.00 59.56 87 GLN A N 1
ATOM 702 C CA . GLN A 1 87 ? -29.277 4.099 42.862 1.00 59.56 87 GLN A CA 1
ATOM 703 C C . GLN A 1 87 ? -29.641 5.553 43.148 1.00 59.56 87 GLN A C 1
ATOM 705 O O . GLN A 1 87 ? -28.783 6.430 43.214 1.00 59.56 87 GLN A O 1
ATOM 710 N N . SER A 1 88 ? -30.944 5.824 43.197 1.00 52.31 88 SER A N 1
ATOM 711 C CA . SER A 1 88 ? -31.482 7.103 43.613 1.00 52.31 88 SER A CA 1
ATOM 712 C C . SER A 1 88 ? -30.948 7.367 45.011 1.00 52.31 88 SER A C 1
ATOM 714 O O . SER A 1 88 ? -31.314 6.677 45.963 1.00 52.31 88 SER A O 1
ATOM 716 N N . ALA A 1 89 ? -30.065 8.353 45.128 1.00 52.53 89 ALA A N 1
ATOM 717 C CA . ALA A 1 89 ? -29.697 8.931 46.402 1.00 52.53 89 ALA A CA 1
ATOM 718 C C . ALA A 1 89 ? -30.935 9.629 46.986 1.00 52.53 89 ALA A C 1
ATOM 720 O O . ALA A 1 89 ? -31.104 10.839 46.869 1.00 52.53 89 ALA A O 1
ATOM 721 N N . THR A 1 90 ? -31.828 8.868 47.619 1.00 44.03 90 THR A N 1
ATOM 722 C CA . THR A 1 90 ? -32.686 9.405 48.672 1.00 44.03 90 THR A CA 1
ATOM 723 C C . THR A 1 90 ? -31.767 9.747 49.832 1.00 44.03 90 THR A C 1
ATOM 725 O O . THR A 1 90 ? -31.470 8.910 50.684 1.00 44.03 90 THR A O 1
ATOM 728 N N . ALA A 1 91 ? -31.267 10.983 49.829 1.00 50.03 91 ALA A N 1
ATOM 729 C CA . ALA A 1 91 ? -30.764 11.624 51.027 1.00 50.03 91 ALA A CA 1
ATOM 730 C C . ALA A 1 91 ? -31.901 11.590 52.055 1.00 50.03 91 ALA A C 1
ATOM 732 O O . ALA A 1 91 ? -32.882 12.324 51.947 1.00 50.03 91 ALA A O 1
ATOM 733 N N . HIS A 1 92 ? -31.800 10.656 52.999 1.00 43.06 92 HIS A N 1
ATOM 734 C CA . HIS A 1 92 ? -32.642 10.603 54.181 1.00 43.06 92 HIS A CA 1
ATOM 735 C C . HIS A 1 92 ? -32.615 11.984 54.843 1.00 43.06 92 HIS A C 1
ATOM 737 O O . HIS A 1 92 ? -31.560 12.448 55.278 1.00 43.06 92 HIS A O 1
ATOM 743 N N . GLY A 1 93 ? -33.774 12.642 54.893 1.00 42.56 93 GLY A N 1
ATOM 744 C CA . GLY A 1 93 ? -33.965 13.840 55.692 1.00 42.56 93 GLY A CA 1
ATOM 745 C C . GLY A 1 93 ? -33.619 13.530 57.144 1.00 42.56 93 GLY A C 1
ATOM 746 O O . GLY A 1 93 ? -34.307 12.752 57.802 1.00 42.56 93 GLY A O 1
ATOM 747 N N . LEU A 1 94 ? -32.529 14.121 57.630 1.00 49.44 94 LEU A N 1
ATOM 748 C CA . LEU A 1 94 ? -32.221 14.199 59.049 1.00 49.44 94 LEU A CA 1
ATOM 749 C C . LEU A 1 94 ? -33.223 15.175 59.683 1.00 49.44 94 LEU A C 1
ATOM 751 O O . LEU A 1 94 ? -33.006 16.382 59.698 1.00 49.44 94 LEU A O 1
ATOM 755 N N . VAL A 1 95 ? -34.329 14.653 60.201 1.00 46.41 95 VAL A N 1
ATOM 756 C CA . VAL A 1 95 ? -35.081 15.305 61.277 1.00 46.41 95 VAL A CA 1
ATOM 757 C C . VAL A 1 95 ? -35.310 14.235 62.333 1.00 46.41 95 VAL A C 1
ATOM 759 O O . VAL A 1 95 ? -36.223 13.423 62.231 1.00 46.41 95 VAL A O 1
ATOM 762 N N . VAL A 1 96 ? -34.418 14.193 63.321 1.00 46.75 96 VAL A N 1
ATOM 763 C CA . VAL A 1 96 ? -34.709 13.558 64.606 1.00 46.75 96 VAL A CA 1
ATOM 764 C C . VAL A 1 96 ? -34.904 14.692 65.597 1.00 46.75 96 VAL A C 1
ATOM 766 O O . VAL A 1 96 ? -33.992 15.466 65.886 1.00 46.75 96 VAL A O 1
ATOM 769 N N . GLU A 1 97 ? -36.155 14.795 66.018 1.00 47.03 97 GLU A N 1
ATOM 770 C CA . GLU A 1 97 ? -36.722 15.734 66.970 1.00 47.03 97 GLU A CA 1
ATOM 771 C C . GLU A 1 97 ? -35.935 15.743 68.292 1.00 47.03 97 GLU A C 1
ATOM 773 O O . GLU A 1 97 ? -35.495 14.711 68.805 1.00 47.03 97 GLU A O 1
ATOM 778 N N . LYS A 1 98 ? -35.767 16.940 68.854 1.00 52.62 98 LYS A N 1
ATOM 779 C CA . LYS A 1 98 ? -35.109 17.201 70.138 1.00 52.62 98 LYS A CA 1
ATOM 780 C C . LYS A 1 98 ? -36.039 16.761 71.285 1.00 52.62 98 LYS A C 1
ATOM 782 O O . LYS A 1 98 ? -37.159 17.266 71.331 1.00 52.62 98 LYS A O 1
ATOM 787 N N . PRO A 1 99 ? -35.627 15.907 72.244 1.00 48.59 99 PRO A N 1
ATOM 788 C CA . PRO A 1 99 ? -36.475 15.620 73.392 1.00 48.59 99 PRO A CA 1
ATOM 789 C C . PRO A 1 99 ? -36.401 16.774 74.399 1.00 48.59 99 PRO A C 1
ATOM 791 O O . PRO A 1 99 ? -35.335 17.090 74.931 1.00 48.59 99 PRO A O 1
ATOM 794 N N . THR A 1 100 ? -37.548 17.405 74.648 1.00 50.66 100 THR A N 1
ATOM 795 C CA . THR A 1 100 ? -37.786 18.272 75.806 1.00 50.66 100 THR A CA 1
ATOM 796 C C . THR A 1 100 ? -37.812 17.400 77.059 1.00 50.66 100 THR A C 1
ATOM 798 O O . THR A 1 100 ? -38.602 16.463 77.142 1.00 50.66 100 THR A O 1
ATOM 801 N N . ILE A 1 101 ? -36.932 17.692 78.017 1.00 52.06 101 ILE A N 1
ATOM 802 C CA . ILE A 1 101 ? -36.946 17.090 79.354 1.00 52.06 101 ILE A CA 1
ATOM 803 C C . ILE A 1 101 ? -37.820 17.991 80.229 1.00 52.06 101 ILE A C 1
ATOM 805 O O . ILE A 1 101 ? -37.452 19.141 80.469 1.00 52.06 101 ILE A O 1
ATOM 809 N N . GLU A 1 102 ? -38.971 17.484 80.669 1.00 48.81 102 GLU A N 1
ATOM 810 C CA . GLU A 1 102 ? -39.703 18.062 81.801 1.00 48.81 102 GLU A CA 1
ATOM 811 C C . GLU A 1 102 ? -39.181 17.453 83.114 1.00 48.81 102 GLU A C 1
ATOM 813 O O . GLU A 1 102 ? -38.717 16.312 83.136 1.00 48.81 102 GLU A O 1
ATOM 818 N N . ILE A 1 103 ? -39.175 18.303 84.145 1.00 57.28 103 ILE A N 1
ATOM 819 C CA . ILE A 1 103 ? -38.363 18.281 85.378 1.00 57.28 103 ILE A CA 1
ATOM 820 C C . ILE A 1 103 ? -38.748 17.153 86.339 1.00 57.28 103 ILE A C 1
ATOM 822 O O . ILE A 1 103 ? -39.963 16.972 86.570 1.00 57.28 103 ILE A O 1
#